Protein AF-A0A412G7D3-F1 (afdb_monomer_lite)

Secondary structure (DSSP, 8-state):
-------TTHHHHHHHHHHHHHHHHHHHHHHHHTT-HHHHHHHHHHHHHHHHHHHHSEEEEEE-TTSPEEEEETTS-EEEEE-SEEEEEEETTTTEEEEEETTEEEEEE-S-HHHHHHHHHHH-TT-EEEE--

Sequence (133 aa):
MKNFKPRKSVKRFICETLISALVLTVILGIIYYQERLWVLAMVLIFILDVLFCMFEEIKEYRIDDDGTVHVVCYLGFSKVVLKGITKVYFDPQRKALRIIAEKSDRWYPLQEPELFVDTLYEYYPDMEYENWS

Organism: NCBI:txid310298

Foldseek 3Di:
DDDDDPPPPPVVVVVVVVVVVVVVVVVLVVCVVVVVVVVNVVVVVVVVVVVVVQQVAFDDWDADPLRWIFGAGNVRDRPDIADAWAEWEADPVQCWIFTDGPPDTDIGRDPDVVVVVVVSCVNVVNHYYYYPD

Structure (mmCIF, N/CA/C/O backbone):
data_AF-A0A412G7D3-F1
#
_entry.id   AF-A0A412G7D3-F1
#
loop_
_atom_site.group_PDB
_atom_site.id
_atom_site.type_symbol
_atom_site.label_atom_id
_atom_site.label_alt_id
_atom_site.label_comp_id
_atom_site.label_asym_id
_atom_site.label_entity_id
_atom_site.label_seq_id
_atom_site.pdbx_PDB_ins_code
_atom_site.Cartn_x
_atom_site.Cartn_y
_atom_site.Cartn_z
_atom_site.occupancy
_atom_site.B_iso_or_equiv
_atom_site.auth_seq_id
_atom_site.auth_comp_id
_atom_site.auth_asym_id
_atom_site.auth_atom_id
_atom_site.pdbx_PDB_model_num
ATOM 1 N N . MET A 1 1 ? 20.059 -13.335 -2.137 1.00 33.94 1 MET A N 1
ATOM 2 C CA . MET A 1 1 ? 19.143 -13.492 -0.982 1.00 33.94 1 MET A CA 1
ATOM 3 C C . MET A 1 1 ? 19.756 -12.842 0.256 1.00 33.94 1 MET A C 1
ATOM 5 O O . MET A 1 1 ? 20.665 -13.407 0.855 1.00 33.94 1 MET A O 1
ATOM 9 N N . LYS A 1 2 ? 19.332 -11.621 0.611 1.00 42.16 2 LYS A N 1
ATOM 10 C CA . LYS A 1 2 ? 19.733 -10.981 1.875 1.00 42.16 2 LYS A CA 1
ATOM 11 C C . LYS A 1 2 ? 18.809 -11.480 2.988 1.00 42.16 2 LYS A C 1
ATOM 13 O O . LYS A 1 2 ? 17.591 -11.430 2.866 1.00 42.16 2 LYS A O 1
ATOM 18 N N . ASN A 1 3 ? 19.422 -11.998 4.047 1.00 34.88 3 ASN A N 1
ATOM 19 C CA . ASN A 1 3 ? 18.773 -12.594 5.208 1.00 34.88 3 ASN A CA 1
ATOM 20 C C . ASN A 1 3 ? 17.792 -11.619 5.880 1.00 34.88 3 ASN A C 1
ATOM 22 O O . ASN A 1 3 ? 18.212 -10.609 6.452 1.00 34.88 3 ASN A O 1
ATOM 26 N N . PHE A 1 4 ? 16.501 -11.962 5.876 1.00 43.03 4 PHE A N 1
ATOM 27 C CA . PHE A 1 4 ? 15.497 -11.338 6.735 1.00 43.03 4 PHE A CA 1
ATOM 28 C C . PHE A 1 4 ? 15.861 -11.624 8.195 1.00 43.03 4 PHE A C 1
ATOM 30 O O . PHE A 1 4 ? 15.627 -12.707 8.726 1.00 43.03 4 PHE A O 1
ATOM 37 N N . LYS A 1 5 ? 16.468 -10.641 8.861 1.00 32.25 5 LYS A N 1
ATOM 38 C CA . LYS A 1 5 ? 16.623 -10.635 10.316 1.00 32.25 5 LYS A CA 1
ATOM 39 C C . LYS A 1 5 ? 15.220 -10.442 10.908 1.00 32.25 5 LYS A C 1
ATOM 41 O O . LYS A 1 5 ? 14.656 -9.364 10.709 1.00 32.25 5 LYS A O 1
ATOM 46 N N . PRO A 1 6 ? 14.630 -11.403 11.642 1.00 39.78 6 PRO A N 1
ATOM 47 C CA . PRO A 1 6 ? 13.387 -11.133 12.348 1.00 39.78 6 PRO A CA 1
ATOM 48 C C . PRO A 1 6 ? 13.671 -10.042 13.387 1.00 39.78 6 PRO A C 1
ATOM 50 O O . PRO A 1 6 ? 14.430 -10.247 14.340 1.00 39.78 6 PRO A O 1
ATOM 53 N N . ARG A 1 7 ? 13.108 -8.842 13.181 1.00 48.84 7 ARG A N 1
ATOM 54 C CA . ARG A 1 7 ? 13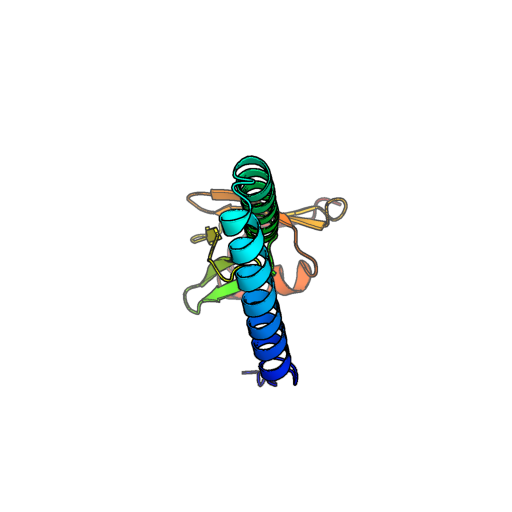.133 -7.782 14.195 1.00 48.84 7 ARG A CA 1
ATOM 55 C C . ARG A 1 7 ? 12.516 -8.350 15.473 1.00 48.84 7 ARG A C 1
ATOM 57 O O . ARG A 1 7 ? 11.461 -8.978 15.455 1.00 48.84 7 ARG A O 1
ATOM 64 N N . LYS A 1 8 ? 13.201 -8.101 16.585 1.00 38.25 8 LYS A N 1
ATOM 65 C CA . LYS A 1 8 ? 12.982 -8.583 17.960 1.00 38.25 8 LYS A CA 1
ATOM 66 C C . LYS A 1 8 ? 11.594 -8.276 18.579 1.00 38.25 8 LYS A C 1
ATOM 68 O O . LYS A 1 8 ? 11.457 -8.371 19.793 1.00 38.25 8 LYS A O 1
ATOM 73 N N . SER A 1 9 ? 10.576 -7.886 17.805 1.00 45.00 9 SER A N 1
ATOM 74 C CA . SER A 1 9 ? 9.348 -7.244 18.303 1.00 45.00 9 SER A CA 1
ATOM 75 C C . SER A 1 9 ? 8.031 -7.965 18.002 1.00 45.00 9 SER A C 1
ATOM 77 O O . SER A 1 9 ? 7.014 -7.556 18.549 1.00 45.00 9 SER A O 1
ATOM 79 N N . VAL A 1 10 ? 8.004 -9.045 17.211 1.00 43.44 10 VAL A N 1
ATOM 80 C CA . VAL A 1 10 ? 6.731 -9.716 16.849 1.00 43.44 10 VAL A CA 1
ATOM 81 C C . VAL A 1 10 ? 6.008 -10.274 18.083 1.00 43.44 10 VAL A C 1
ATOM 83 O O . VAL A 1 10 ? 4.805 -10.098 18.237 1.00 43.44 10 VAL A O 1
ATOM 86 N N . LYS A 1 11 ? 6.747 -10.874 19.026 1.00 41.00 11 LYS A N 1
ATOM 87 C CA . LYS A 1 11 ? 6.164 -11.416 20.269 1.00 41.00 11 LYS A CA 1
ATOM 88 C C . LYS A 1 11 ? 5.623 -10.328 21.204 1.00 41.00 11 LYS A C 1
ATOM 90 O O . LYS A 1 11 ? 4.641 -10.566 21.897 1.00 41.00 11 LYS A O 1
ATOM 95 N N . ARG A 1 12 ? 6.251 -9.145 21.221 1.00 45.72 12 ARG A N 1
ATOM 96 C CA . ARG A 1 12 ? 5.811 -8.005 22.045 1.00 45.72 12 ARG A CA 1
ATOM 97 C C . ARG A 1 12 ? 4.543 -7.381 21.465 1.00 45.72 12 ARG A C 1
ATOM 99 O O . ARG A 1 12 ? 3.582 -7.192 22.195 1.00 45.72 12 ARG A O 1
ATOM 106 N N . PHE A 1 13 ? 4.513 -7.222 20.142 1.00 41.59 13 PHE A N 1
ATOM 107 C CA . PHE A 1 13 ? 3.367 -6.703 19.404 1.00 41.59 13 PHE A CA 1
ATOM 108 C C . PHE A 1 13 ? 2.117 -7.582 19.563 1.00 41.59 13 PHE A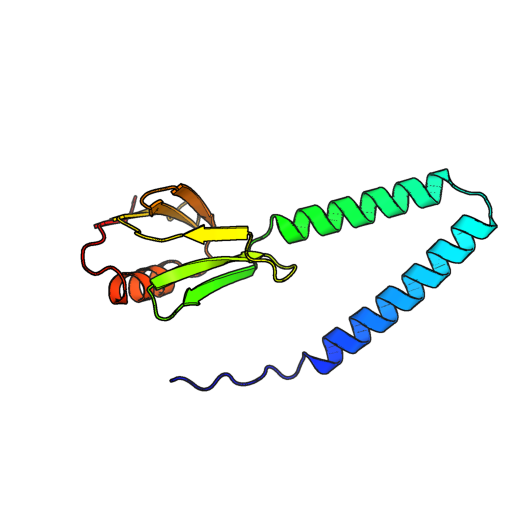 C 1
ATOM 110 O O . PHE A 1 13 ? 1.041 -7.069 19.846 1.00 41.59 13 PHE A O 1
ATOM 117 N N . ILE A 1 14 ? 2.246 -8.912 19.466 1.00 55.47 14 ILE A N 1
ATOM 118 C CA . ILE A 1 14 ? 1.112 -9.837 19.663 1.00 55.47 14 ILE A CA 1
ATOM 119 C C . ILE A 1 14 ? 0.557 -9.741 21.092 1.00 55.47 14 ILE A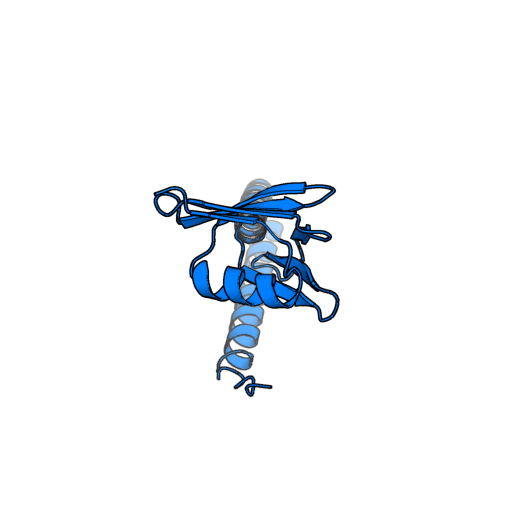 C 1
ATOM 121 O O . ILE A 1 14 ? -0.657 -9.721 21.281 1.00 55.47 14 ILE A O 1
ATOM 125 N N . CYS A 1 15 ? 1.434 -9.652 22.095 1.00 51.81 15 CYS A N 1
ATOM 126 C CA . CYS A 1 15 ? 1.027 -9.568 23.497 1.00 51.81 15 CYS A CA 1
ATOM 127 C C . CYS A 1 15 ? 0.328 -8.233 23.809 1.00 51.81 15 CYS A C 1
ATOM 129 O O . CYS A 1 15 ? -0.723 -8.218 24.441 1.00 51.81 15 CYS A O 1
ATOM 131 N N . GLU A 1 16 ? 0.860 -7.119 23.299 1.00 56.00 16 GLU A N 1
ATOM 132 C CA . GLU A 1 16 ? 0.242 -5.791 23.418 1.00 56.00 16 GLU A CA 1
ATOM 133 C C . GLU A 1 16 ? -1.118 -5.733 22.703 1.00 56.00 16 GLU A C 1
ATOM 135 O O . GLU A 1 16 ? -2.077 -5.182 23.244 1.00 56.00 16 GLU A O 1
ATOM 140 N N . THR A 1 17 ? -1.240 -6.389 21.544 1.00 64.81 17 THR A N 1
ATOM 141 C CA . THR A 1 17 ? -2.497 -6.472 20.780 1.00 64.81 17 THR A CA 1
ATOM 142 C C . THR A 1 17 ? -3.555 -7.307 21.513 1.00 64.81 17 THR A C 1
ATOM 144 O O . THR A 1 17 ? -4.715 -6.909 21.575 1.00 64.81 17 THR A O 1
ATOM 147 N N . LEU A 1 18 ? -3.170 -8.435 22.125 1.00 63.44 18 LEU A N 1
ATOM 148 C CA . LEU A 1 18 ? -4.074 -9.282 22.919 1.00 63.44 18 LEU A CA 1
ATOM 149 C C . LEU A 1 18 ? -4.564 -8.580 24.190 1.00 63.44 18 LEU A C 1
ATOM 151 O O . LEU A 1 18 ? -5.750 -8.643 24.506 1.00 63.44 18 LEU A O 1
ATOM 155 N N . ILE A 1 19 ? -3.670 -7.890 24.903 1.00 71.25 19 ILE A N 1
ATOM 156 C CA . ILE A 1 19 ? -4.031 -7.117 26.099 1.00 71.25 19 ILE A CA 1
ATOM 157 C C . ILE A 1 19 ? -4.963 -5.963 25.716 1.00 71.25 19 ILE A C 1
ATOM 159 O O . ILE A 1 19 ? -5.977 -5.750 26.378 1.00 71.25 19 ILE A O 1
ATOM 163 N N . SER A 1 20 ? -4.667 -5.260 24.620 1.00 71.00 20 SER A N 1
ATOM 164 C CA . SER A 1 20 ? -5.525 -4.192 24.102 1.00 71.00 20 SER A CA 1
ATOM 165 C C . SER A 1 20 ? -6.921 -4.709 23.731 1.00 71.00 20 SER A C 1
ATOM 167 O O . SER A 1 20 ? -7.921 -4.129 24.156 1.00 71.00 20 SER A O 1
ATOM 169 N N . ALA A 1 21 ? -7.006 -5.850 23.039 1.00 75.56 21 ALA A N 1
ATOM 170 C CA . ALA A 1 21 ? -8.276 -6.478 22.682 1.00 75.56 21 ALA A CA 1
ATOM 171 C C . ALA A 1 21 ? -9.087 -6.914 23.916 1.00 75.56 21 ALA A C 1
ATOM 173 O O . ALA A 1 21 ? -10.300 -6.707 23.960 1.00 75.56 21 ALA A O 1
ATOM 174 N N . LEU A 1 22 ? -8.433 -7.468 24.944 1.00 75.00 22 LEU A N 1
ATOM 175 C CA . LEU A 1 22 ? -9.089 -7.864 26.193 1.00 75.00 22 LEU A CA 1
ATOM 176 C C . LEU A 1 22 ? -9.696 -6.652 26.913 1.00 75.00 22 LEU A C 1
ATOM 178 O O . LEU A 1 22 ? -10.871 -6.673 27.279 1.00 75.00 22 LEU A O 1
ATOM 182 N N . VAL A 1 23 ? -8.916 -5.579 27.076 1.00 79.88 23 VAL A N 1
ATOM 183 C CA . VAL A 1 23 ? -9.374 -4.342 27.730 1.00 79.88 23 VAL A CA 1
ATOM 184 C C . VAL A 1 23 ? -10.542 -3.723 26.960 1.00 79.88 23 VAL A C 1
ATOM 186 O O . VAL A 1 23 ? -11.542 -3.342 27.567 1.00 79.88 23 VAL A O 1
ATOM 189 N N . LEU A 1 24 ? -10.466 -3.697 25.627 1.00 79.06 24 LEU A N 1
ATOM 190 C CA . LEU A 1 24 ? -11.543 -3.200 24.772 1.00 79.06 24 LEU A CA 1
ATOM 191 C C . LEU A 1 24 ? -12.828 -4.027 24.931 1.00 79.06 24 LEU A C 1
ATOM 193 O O . LEU A 1 24 ? -13.916 -3.464 25.035 1.00 79.06 24 LEU A O 1
ATOM 197 N N . THR A 1 25 ? -12.702 -5.354 25.017 1.00 78.56 25 THR A N 1
ATOM 198 C CA . THR A 1 25 ? -13.838 -6.272 25.206 1.00 78.56 25 THR A CA 1
ATOM 199 C C . THR A 1 25 ? -14.528 -6.032 26.551 1.00 78.56 25 THR A C 1
ATOM 201 O O . THR A 1 25 ? -15.756 -5.988 26.618 1.00 78.56 25 THR A O 1
ATOM 204 N N . VAL A 1 26 ? -13.756 -5.813 27.621 1.00 79.31 26 VAL A N 1
ATOM 205 C CA . VAL A 1 26 ? -14.295 -5.502 28.956 1.00 79.31 26 VAL A CA 1
ATOM 206 C C . VAL A 1 26 ? -15.029 -4.159 28.956 1.00 79.31 26 VAL A C 1
ATOM 208 O O . VAL A 1 26 ? -16.139 -4.071 29.477 1.00 79.31 26 VAL A O 1
ATOM 211 N N . ILE A 1 27 ? -14.459 -3.124 28.331 1.00 77.81 27 ILE A N 1
ATOM 212 C CA . ILE A 1 27 ? -15.096 -1.802 28.224 1.00 77.81 27 ILE A CA 1
ATOM 213 C C . ILE A 1 27 ? -16.410 -1.891 27.436 1.00 77.81 27 ILE A C 1
ATOM 215 O O . ILE A 1 27 ? -17.431 -1.374 27.891 1.00 77.81 27 ILE A O 1
ATOM 219 N N . LEU A 1 28 ? -16.417 -2.589 26.295 1.00 74.19 28 LEU A N 1
ATOM 220 C CA . LEU A 1 28 ? -17.625 -2.813 25.493 1.00 74.19 28 LEU A CA 1
ATOM 221 C C . LEU A 1 28 ? -18.702 -3.577 26.277 1.00 74.19 28 LEU A C 1
ATOM 223 O O . LEU A 1 28 ? -19.870 -3.197 26.225 1.00 74.19 28 LEU A O 1
ATOM 227 N N . GLY A 1 29 ? -18.314 -4.596 27.051 1.00 72.88 29 GLY A N 1
ATOM 228 C CA . GLY A 1 29 ? -19.225 -5.343 27.921 1.00 72.88 29 GLY A CA 1
ATOM 229 C C . GLY A 1 29 ? -19.863 -4.474 29.010 1.00 72.88 29 GLY A C 1
ATOM 230 O O . GLY A 1 29 ? -21.067 -4.567 29.242 1.00 72.88 29 GLY A O 1
ATOM 231 N N . ILE A 1 30 ? -19.091 -3.573 29.629 1.00 75.94 30 ILE A N 1
ATOM 232 C CA . ILE A 1 30 ? -19.601 -2.621 30.631 1.00 75.94 30 ILE A CA 1
ATOM 233 C C . ILE A 1 30 ? -20.574 -1.618 29.992 1.00 75.94 30 ILE A C 1
ATOM 235 O O . ILE A 1 30 ? -21.626 -1.336 30.562 1.00 75.94 30 ILE A O 1
ATOM 239 N N . ILE A 1 31 ? -20.256 -1.094 28.805 1.00 71.62 31 ILE A N 1
ATOM 240 C CA . ILE A 1 31 ? -21.122 -0.149 28.080 1.00 71.62 31 ILE A CA 1
ATOM 241 C C . ILE A 1 31 ? -22.442 -0.816 27.671 1.00 71.62 31 ILE A C 1
ATOM 243 O O . ILE A 1 31 ? -23.503 -0.204 27.812 1.00 71.62 31 ILE A O 1
ATOM 247 N N . TYR A 1 32 ? -22.378 -2.065 27.198 1.00 71.62 32 TYR A N 1
ATOM 248 C CA . TYR A 1 32 ? -23.556 -2.860 26.857 1.00 71.62 32 TYR A CA 1
ATOM 249 C C . TYR A 1 32 ? -24.437 -3.116 28.086 1.00 71.62 32 TYR A C 1
ATOM 251 O O . TYR A 1 32 ? -25.644 -2.900 28.029 1.00 71.62 32 TYR A O 1
ATOM 259 N N . TYR A 1 33 ? -23.830 -3.487 29.219 1.00 70.62 33 TYR A N 1
ATOM 260 C CA . TYR A 1 33 ? -24.545 -3.720 30.477 1.00 70.62 33 TYR A CA 1
ATOM 261 C C . TYR A 1 33 ? -25.224 -2.457 31.033 1.00 70.62 33 TYR A C 1
ATOM 263 O O . TYR A 1 33 ? -26.277 -2.546 31.653 1.00 70.62 33 TYR A O 1
ATOM 271 N N . GLN A 1 34 ? -24.657 -1.270 30.798 1.00 74.31 34 GLN A N 1
ATOM 272 C CA . GLN A 1 34 ? -25.276 0.000 31.196 1.00 74.31 34 GLN A CA 1
ATOM 273 C C . GLN A 1 34 ? -26.370 0.496 30.226 1.00 74.31 34 GLN A C 1
ATOM 275 O O . GLN A 1 34 ? -26.798 1.642 30.353 1.00 74.31 34 GLN A O 1
ATOM 280 N N . GLU A 1 35 ? -26.781 -0.312 29.237 1.00 72.06 35 GLU A N 1
ATOM 281 C CA . GLU A 1 35 ? -27.734 0.040 28.166 1.00 72.06 35 GLU A CA 1
ATOM 282 C C . GLU A 1 35 ? -27.381 1.336 27.411 1.00 72.06 35 GLU A C 1
ATOM 284 O O . GLU A 1 35 ? -28.204 1.949 26.727 1.00 72.06 35 GLU A O 1
ATOM 289 N N . ARG A 1 36 ? -26.112 1.759 27.465 1.00 76.44 36 ARG A N 1
ATOM 290 C CA . ARG A 1 36 ? -25.620 2.954 26.770 1.00 76.44 36 ARG A CA 1
ATOM 291 C C . ARG A 1 36 ? -25.301 2.628 25.314 1.00 76.44 36 ARG A C 1
ATOM 293 O O . ARG A 1 36 ? -24.183 2.838 24.847 1.00 76.44 36 ARG A O 1
ATOM 300 N N . LEU A 1 37 ? -26.305 2.145 24.584 1.00 72.94 37 LEU A N 1
ATOM 301 C CA . LEU A 1 37 ? -26.213 1.745 23.175 1.00 72.94 37 LEU A CA 1
ATOM 302 C C . LEU A 1 37 ? -25.607 2.843 22.284 1.00 72.94 37 LEU A C 1
ATOM 304 O O . LEU A 1 37 ? -24.812 2.544 21.399 1.00 72.94 37 LEU A O 1
ATOM 308 N N . TRP A 1 38 ? -25.896 4.116 22.567 1.00 72.94 38 TRP A N 1
ATOM 309 C CA . TRP A 1 38 ? -25.300 5.260 21.864 1.00 72.94 38 TRP A CA 1
ATOM 310 C C . TRP A 1 38 ? -23.780 5.363 22.041 1.00 72.94 38 TRP A C 1
ATOM 312 O O . TRP A 1 38 ? -23.068 5.696 21.096 1.00 72.94 38 TRP A O 1
ATOM 322 N N . VAL A 1 39 ? -23.265 5.045 23.232 1.00 77.50 39 VAL A N 1
ATOM 323 C CA . VAL A 1 39 ? -21.818 5.022 23.492 1.00 77.50 39 VAL A CA 1
ATOM 324 C C . VAL A 1 39 ? -21.181 3.842 22.761 1.00 77.50 39 VAL A C 1
ATOM 326 O O . VAL A 1 39 ? -20.118 3.998 22.168 1.00 77.50 39 VAL A O 1
ATOM 329 N N . LEU A 1 40 ? -21.853 2.687 22.732 1.00 77.69 40 LEU A N 1
ATOM 330 C CA . LEU A 1 40 ? -21.389 1.521 21.981 1.00 77.69 40 LEU A CA 1
ATOM 331 C C . LEU A 1 40 ? -21.310 1.819 20.475 1.00 77.69 40 LEU A C 1
ATOM 333 O O . LEU A 1 40 ? -20.308 1.493 19.845 1.00 77.69 40 LEU A O 1
ATOM 337 N N . ALA A 1 41 ? -22.311 2.509 19.920 1.00 77.94 41 ALA A N 1
ATOM 338 C CA . ALA A 1 41 ? -22.308 2.953 18.528 1.00 77.94 41 ALA A CA 1
ATOM 339 C C . ALA A 1 41 ? -21.157 3.931 18.225 1.00 77.94 41 ALA A C 1
ATOM 341 O O . ALA A 1 41 ? -20.454 3.747 17.236 1.00 77.94 41 ALA A O 1
ATOM 342 N N . MET A 1 42 ? -20.908 4.922 19.092 1.00 78.56 42 MET A N 1
ATOM 343 C CA . MET A 1 42 ? -19.787 5.867 18.940 1.00 78.56 42 MET A CA 1
ATOM 344 C C . MET A 1 42 ? -18.424 5.164 18.970 1.00 78.56 42 MET A C 1
ATOM 346 O O . MET A 1 42 ? -17.561 5.459 18.147 1.00 78.56 42 MET A O 1
ATOM 350 N N . VAL A 1 43 ? -18.237 4.205 19.883 1.00 81.94 43 VAL A N 1
ATOM 351 C CA . VAL A 1 43 ? -17.005 3.403 19.957 1.00 81.94 43 VAL A CA 1
ATOM 352 C C . VAL A 1 43 ? -16.835 2.553 18.698 1.00 81.94 43 VAL A C 1
ATOM 354 O O . VAL A 1 43 ? -15.732 2.472 18.165 1.00 81.94 43 VAL A O 1
ATOM 357 N N . LEU A 1 44 ? -17.915 1.954 18.190 1.00 81.31 44 LEU A N 1
ATOM 358 C CA . LEU A 1 44 ? -17.867 1.158 16.966 1.00 81.31 44 LEU A CA 1
ATOM 359 C C . LEU A 1 44 ? -17.489 2.013 15.748 1.00 81.31 44 LEU A C 1
ATOM 361 O O . LEU A 1 44 ? -16.634 1.608 14.966 1.00 81.31 44 LEU A O 1
ATOM 365 N N . ILE A 1 45 ? -18.080 3.207 15.619 1.00 83.44 45 ILE A N 1
ATOM 366 C CA . ILE A 1 45 ? -17.745 4.170 14.560 1.00 83.44 45 ILE A CA 1
ATOM 367 C C . ILE A 1 45 ? -16.274 4.577 14.661 1.00 83.44 45 ILE A C 1
ATOM 369 O O . ILE A 1 45 ? -15.579 4.561 13.654 1.00 83.44 45 ILE A O 1
ATOM 373 N N . PHE A 1 46 ? -15.777 4.871 15.864 1.00 81.31 46 PHE A N 1
ATOM 374 C CA . PHE A 1 46 ? -14.374 5.228 16.070 1.00 81.31 46 PHE A CA 1
ATOM 375 C C . PHE A 1 46 ? -13.413 4.094 15.682 1.00 81.31 46 PHE A C 1
ATOM 377 O O . PHE A 1 46 ? -12.404 4.332 15.025 1.00 81.31 46 PHE A O 1
ATOM 384 N N . ILE A 1 47 ? -13.729 2.846 16.042 1.00 83.56 47 ILE A N 1
ATOM 385 C CA . ILE A 1 47 ? -12.925 1.684 15.635 1.00 83.56 47 ILE A CA 1
ATOM 386 C C . ILE A 1 47 ? -12.935 1.536 14.110 1.00 83.56 47 ILE A C 1
ATOM 388 O O . ILE A 1 47 ? -11.884 1.303 13.518 1.00 83.56 47 ILE A O 1
ATOM 392 N N . LEU A 1 48 ? -14.100 1.678 13.473 1.00 82.38 48 LEU A N 1
ATOM 393 C CA . LEU A 1 48 ? -14.216 1.617 12.016 1.00 82.38 48 LEU A CA 1
ATOM 394 C C . LEU A 1 48 ? -13.411 2.727 11.334 1.00 82.38 48 LEU A C 1
ATOM 396 O O . LEU A 1 48 ? -12.735 2.443 10.353 1.00 82.38 48 LEU A O 1
ATOM 400 N N . ASP A 1 49 ? -13.429 3.944 11.874 1.00 79.94 49 ASP A N 1
ATOM 401 C CA . ASP A 1 49 ? -12.662 5.086 11.366 1.00 79.94 49 ASP A CA 1
ATOM 402 C C . ASP A 1 49 ? -11.148 4.825 11.435 1.00 79.94 49 ASP A C 1
ATOM 404 O O . ASP A 1 49 ? -10.442 4.928 10.433 1.00 79.94 49 ASP A O 1
ATOM 408 N N . VAL A 1 50 ? -10.648 4.344 12.580 1.00 79.44 50 VAL A N 1
ATOM 409 C CA . VAL A 1 50 ? -9.235 3.955 12.736 1.00 79.44 50 VAL A CA 1
ATOM 410 C C . VAL A 1 50 ? -8.851 2.819 11.782 1.00 79.44 50 VAL A C 1
ATOM 412 O O . VAL A 1 50 ? -7.779 2.854 11.174 1.00 79.44 50 VAL A O 1
ATOM 415 N N . LEU A 1 51 ? -9.713 1.809 11.626 1.00 78.75 51 LEU A N 1
ATOM 416 C CA . LEU A 1 51 ? -9.486 0.715 10.678 1.00 78.75 51 LEU A CA 1
ATOM 417 C C . LEU A 1 51 ? -9.458 1.217 9.232 1.00 78.75 51 LEU A C 1
ATOM 419 O O . LEU A 1 51 ? -8.627 0.751 8.453 1.00 78.75 51 LEU A O 1
ATOM 423 N N . PHE A 1 52 ? -10.323 2.168 8.879 1.00 75.50 52 PHE A N 1
ATOM 424 C CA . PHE A 1 52 ? -10.359 2.768 7.550 1.00 75.50 52 PHE A CA 1
ATOM 425 C C . PHE A 1 52 ? -9.076 3.555 7.268 1.00 75.50 52 PHE A C 1
ATOM 427 O O . PHE A 1 52 ? -8.439 3.322 6.243 1.00 75.50 52 PHE A O 1
ATOM 434 N N . CYS A 1 53 ? -8.613 4.366 8.223 1.00 74.38 53 CYS A N 1
ATOM 435 C CA . CYS A 1 53 ? -7.323 5.057 8.142 1.00 74.38 53 CYS A CA 1
ATOM 436 C C . CYS A 1 53 ? -6.156 4.077 7.921 1.00 74.38 53 CYS A C 1
ATOM 438 O O . CYS A 1 53 ? -5.356 4.260 7.004 1.00 74.38 53 CYS A O 1
ATOM 440 N N . MET A 1 54 ? -6.089 2.982 8.689 1.00 72.00 54 MET A N 1
ATOM 441 C CA . MET A 1 54 ? -5.041 1.962 8.513 1.00 72.00 54 MET A CA 1
ATOM 442 C C . MET A 1 54 ? -5.168 1.158 7.208 1.00 72.00 54 MET A C 1
ATOM 444 O O . MET A 1 54 ? -4.184 0.590 6.727 1.00 72.00 54 MET A O 1
ATOM 448 N N . PHE A 1 55 ? -6.368 1.063 6.634 1.00 71.62 55 PHE A N 1
ATOM 449 C CA . PHE A 1 55 ? -6.576 0.460 5.319 1.00 71.62 55 PHE A CA 1
ATOM 450 C C . PHE A 1 55 ? -6.136 1.395 4.187 1.00 71.62 55 PHE A C 1
ATOM 452 O O . PHE A 1 55 ? -5.609 0.944 3.163 1.00 71.62 55 PHE A O 1
ATOM 459 N N . GLU A 1 56 ? -6.352 2.699 4.348 1.00 69.38 56 GLU A N 1
ATOM 460 C CA . GLU A 1 56 ? -5.919 3.689 3.373 1.00 69.38 56 GLU A CA 1
ATOM 461 C C . GLU A 1 56 ? -4.401 3.819 3.328 1.00 69.38 56 GLU A C 1
ATOM 463 O O . GLU A 1 56 ? -3.842 3.900 2.226 1.00 69.38 56 GLU A O 1
ATOM 468 N N . GLU A 1 57 ? -3.760 3.770 4.494 1.00 74.06 57 GLU A N 1
ATOM 469 C CA . GLU A 1 57 ? -2.325 3.940 4.649 1.00 74.06 57 GLU A CA 1
ATOM 470 C C . GLU A 1 57 ? -1.539 2.742 4.093 1.00 74.06 57 GLU A C 1
ATOM 472 O O . GLU A 1 57 ? -1.775 1.572 4.419 1.00 74.06 57 GLU A O 1
ATOM 477 N N . ILE A 1 58 ? -0.584 3.041 3.212 1.00 74.69 58 ILE A N 1
ATOM 478 C CA . ILE A 1 58 ? 0.261 2.036 2.570 1.00 74.69 58 ILE A CA 1
ATOM 479 C C . ILE A 1 58 ? 1.417 1.708 3.507 1.00 74.69 58 ILE A C 1
ATOM 481 O O . ILE A 1 58 ? 2.175 2.590 3.902 1.00 74.69 58 ILE A O 1
ATOM 485 N N . LYS A 1 59 ? 1.564 0.425 3.834 1.00 73.12 59 LYS A N 1
ATOM 486 C CA . LYS A 1 59 ? 2.627 -0.069 4.707 1.00 73.12 59 LYS A CA 1
ATOM 487 C C . LYS A 1 59 ? 3.854 -0.494 3.920 1.00 73.12 59 LYS A C 1
ATOM 489 O O . LYS A 1 59 ? 4.968 -0.143 4.292 1.00 73.12 59 LYS A O 1
ATOM 494 N N . GLU A 1 60 ? 3.659 -1.296 2.877 1.00 77.94 60 GLU A N 1
ATOM 495 C CA . GLU A 1 60 ? 4.762 -1.844 2.091 1.00 77.94 60 GLU A CA 1
ATOM 496 C C . GLU A 1 60 ? 4.337 -2.179 0.662 1.00 77.94 60 GLU A C 1
ATOM 498 O O . GLU A 1 60 ? 3.166 -2.427 0.376 1.00 77.94 60 GLU A O 1
ATOM 503 N N . TYR A 1 61 ? 5.323 -2.216 -0.226 1.00 79.75 61 TYR A N 1
ATOM 504 C CA . TYR A 1 61 ? 5.183 -2.698 -1.592 1.00 79.75 61 TYR A CA 1
ATOM 505 C C . TYR A 1 61 ? 5.913 -4.033 -1.665 1.00 79.75 61 TYR A C 1
ATOM 507 O O . TYR A 1 61 ? 7.087 -4.117 -1.304 1.00 79.75 61 TYR A O 1
ATOM 515 N N . ARG A 1 62 ? 5.217 -5.088 -2.082 1.00 79.94 62 ARG A N 1
ATOM 516 C CA . ARG A 1 62 ? 5.818 -6.397 -2.346 1.00 79.94 62 ARG A CA 1
ATOM 517 C C . ARG A 1 62 ? 5.857 -6.620 -3.842 1.00 79.94 62 ARG A C 1
ATOM 519 O O . ARG A 1 62 ? 4.886 -6.309 -4.519 1.00 79.94 62 ARG A O 1
ATOM 526 N N . ILE A 1 63 ? 6.965 -7.146 -4.333 1.00 81.12 63 ILE A N 1
ATOM 527 C CA . ILE A 1 63 ? 7.122 -7.541 -5.728 1.00 81.12 63 ILE A CA 1
ATOM 528 C C . ILE A 1 63 ? 7.322 -9.052 -5.704 1.00 81.12 63 ILE A C 1
ATOM 530 O O . ILE A 1 63 ? 8.228 -9.526 -5.018 1.00 81.12 63 ILE A O 1
ATOM 534 N N . ASP A 1 64 ? 6.432 -9.784 -6.367 1.00 81.75 64 ASP A N 1
ATOM 535 C CA . ASP A 1 64 ? 6.549 -11.232 -6.532 1.00 81.75 64 ASP A CA 1
ATOM 536 C C . ASP A 1 64 ? 7.542 -11.568 -7.656 1.00 81.75 64 ASP A C 1
ATOM 538 O O . ASP A 1 64 ? 7.846 -10.731 -8.507 1.00 81.75 64 ASP A O 1
ATOM 542 N N . ASP A 1 65 ? 8.026 -12.813 -7.684 1.00 77.88 65 ASP A N 1
ATOM 543 C CA . ASP A 1 65 ? 9.036 -13.282 -8.648 1.00 77.88 65 ASP A CA 1
ATOM 544 C C . ASP A 1 65 ? 8.575 -13.183 -10.121 1.00 77.88 65 ASP A C 1
ATOM 546 O O . ASP A 1 65 ? 9.398 -13.213 -11.034 1.00 77.88 65 ASP A O 1
ATOM 550 N N . ASP A 1 66 ? 7.265 -13.062 -10.372 1.00 77.25 66 ASP A N 1
ATOM 551 C CA . ASP A 1 66 ? 6.687 -12.856 -11.708 1.00 77.25 66 ASP A CA 1
ATOM 552 C C . ASP A 1 66 ? 6.563 -11.370 -12.104 1.00 77.25 66 ASP A C 1
ATOM 554 O O . ASP A 1 66 ? 5.972 -11.054 -13.140 1.00 77.25 66 ASP A O 1
ATOM 558 N N . GLY A 1 67 ? 7.090 -10.457 -11.280 1.00 72.00 67 GLY A N 1
ATOM 559 C CA . GLY A 1 67 ? 7.019 -9.011 -11.479 1.00 72.00 67 GLY A CA 1
ATOM 560 C C . GLY A 1 67 ? 5.677 -8.390 -11.079 1.00 72.00 67 GLY A C 1
ATOM 561 O O . GLY A 1 67 ? 5.409 -7.234 -11.422 1.00 72.00 67 GLY A O 1
ATOM 562 N N . THR A 1 68 ? 4.802 -9.124 -10.385 1.00 81.81 68 THR A N 1
ATOM 563 C CA . THR A 1 68 ? 3.543 -8.575 -9.870 1.00 81.81 68 THR A CA 1
ATOM 564 C C . THR A 1 68 ? 3.800 -7.719 -8.633 1.00 81.81 68 THR A C 1
ATOM 566 O O . THR A 1 68 ? 4.380 -8.176 -7.650 1.00 81.81 68 THR A O 1
ATOM 569 N N . VAL A 1 69 ? 3.332 -6.469 -8.651 1.00 81.50 69 VAL A N 1
ATOM 570 C CA . VAL A 1 69 ? 3.481 -5.553 -7.515 1.00 81.50 69 VAL A CA 1
ATOM 571 C C . VAL A 1 69 ? 2.207 -5.537 -6.682 1.00 81.50 69 VAL A C 1
ATOM 573 O O . VAL A 1 69 ? 1.141 -5.121 -7.137 1.00 81.50 69 VAL A O 1
ATOM 576 N N . HIS A 1 70 ? 2.338 -5.919 -5.421 1.00 80.94 70 HIS A N 1
ATOM 577 C CA . HIS A 1 70 ? 1.309 -5.851 -4.402 1.00 80.94 70 HIS A CA 1
ATOM 578 C C . HIS A 1 70 ? 1.526 -4.638 -3.503 1.00 80.94 70 HIS A C 1
ATOM 580 O O . HIS A 1 70 ? 2.513 -4.542 -2.775 1.00 80.94 70 HIS A O 1
ATOM 586 N N . VAL A 1 71 ? 0.553 -3.734 -3.488 1.00 80.31 71 VAL A N 1
ATOM 587 C CA . VAL A 1 71 ? 0.519 -2.611 -2.547 1.00 80.31 71 VAL A CA 1
ATOM 588 C C . VAL A 1 71 ? -0.191 -3.076 -1.283 1.00 80.31 71 VAL A C 1
ATOM 590 O O . VAL A 1 71 ? -1.390 -3.346 -1.324 1.00 80.31 71 VAL A O 1
ATOM 593 N N . VAL A 1 72 ? 0.526 -3.213 -0.172 1.00 76.12 72 VAL A N 1
ATOM 594 C CA . VAL A 1 72 ? 0.013 -3.771 1.086 1.00 76.12 72 VAL A CA 1
ATOM 595 C C . VAL A 1 72 ? -0.255 -2.646 2.086 1.00 76.12 72 VAL A C 1
ATOM 597 O O . VAL A 1 72 ? 0.616 -1.817 2.352 1.00 76.12 72 VAL A O 1
ATOM 600 N N . CYS A 1 73 ? -1.460 -2.608 2.656 1.00 77.88 73 CYS A N 1
ATOM 601 C CA . CYS A 1 73 ? -1.824 -1.637 3.694 1.00 77.88 73 CYS A CA 1
ATOM 602 C C . CYS A 1 73 ? -1.401 -2.094 5.100 1.00 77.88 73 CYS A C 1
ATOM 604 O O . CYS A 1 73 ? -0.948 -3.228 5.297 1.00 77.88 73 CYS A O 1
ATOM 606 N N . TYR A 1 74 ? -1.561 -1.234 6.111 1.00 70.00 74 TYR A N 1
ATOM 607 C CA . TYR A 1 74 ? -1.153 -1.554 7.487 1.00 70.00 74 TYR A CA 1
ATOM 608 C C . TYR A 1 74 ? -1.866 -2.766 8.089 1.00 70.00 74 TYR A C 1
ATOM 610 O O . TYR A 1 74 ? -1.270 -3.491 8.892 1.00 70.00 74 TYR A O 1
ATOM 618 N N . LEU A 1 75 ? -3.084 -3.048 7.625 1.00 68.19 75 LEU A N 1
ATOM 619 C CA . LEU A 1 75 ? -3.856 -4.234 7.999 1.00 68.19 75 LEU A CA 1
ATOM 620 C C . LEU A 1 75 ? -3.336 -5.542 7.371 1.00 68.19 75 LEU A C 1
ATOM 622 O O . LEU A 1 75 ? -3.837 -6.613 7.698 1.00 68.19 75 LEU A O 1
ATOM 626 N N . GLY A 1 76 ? -2.330 -5.485 6.492 1.00 66.62 76 GLY A N 1
ATOM 627 C CA . GLY A 1 76 ? -1.744 -6.661 5.840 1.00 66.62 76 GLY A CA 1
ATOM 628 C C . GLY A 1 76 ? -2.512 -7.157 4.612 1.00 66.62 76 GLY A C 1
ATOM 629 O O . GLY A 1 76 ? -2.140 -8.181 4.042 1.00 66.62 76 GLY A O 1
ATOM 630 N N . PHE A 1 77 ? -3.550 -6.438 4.177 1.00 69.62 77 PHE A N 1
ATOM 631 C CA . PHE A 1 77 ? -4.263 -6.731 2.936 1.00 69.62 77 PHE A CA 1
ATOM 632 C C . PHE A 1 77 ? -3.559 -6.095 1.736 1.00 69.62 77 PHE A C 1
ATOM 634 O O . PHE A 1 77 ? -3.098 -4.953 1.800 1.00 69.62 77 PHE A O 1
ATOM 641 N N . SER A 1 78 ? -3.510 -6.823 0.618 1.00 71.06 78 SER A N 1
ATOM 642 C CA . SER A 1 78 ? -3.105 -6.248 -0.666 1.00 71.06 78 SER A CA 1
ATOM 643 C C . SER A 1 78 ? -4.249 -5.381 -1.194 1.00 71.06 78 SER A C 1
ATOM 645 O O . SER A 1 78 ? -5.327 -5.879 -1.509 1.00 71.06 78 SER A O 1
ATOM 647 N N . LYS A 1 79 ? -4.022 -4.067 -1.236 1.00 72.62 79 LYS A N 1
ATOM 648 C CA . LYS A 1 79 ? -4.976 -3.049 -1.687 1.00 72.62 79 LYS A CA 1
ATOM 649 C C . LYS A 1 79 ? -5.072 -3.007 -3.209 1.00 72.62 79 LYS A C 1
ATOM 651 O O . LYS A 1 79 ? -6.156 -2.807 -3.749 1.00 72.62 79 LYS A O 1
ATOM 656 N N . VAL A 1 80 ? -3.940 -3.157 -3.899 1.00 76.88 80 VAL A N 1
ATOM 657 C CA . VAL A 1 80 ? -3.864 -3.140 -5.365 1.00 76.88 80 VAL A CA 1
ATOM 658 C C . VAL A 1 80 ? -2.794 -4.114 -5.835 1.00 76.88 80 VAL A C 1
ATOM 660 O O . VAL A 1 80 ? -1.729 -4.207 -5.225 1.00 76.88 80 VAL A O 1
ATOM 663 N N . VAL A 1 81 ? -3.097 -4.794 -6.936 1.00 81.12 81 VAL A N 1
ATOM 664 C CA . VAL A 1 81 ? -2.177 -5.649 -7.680 1.00 81.12 81 VAL A CA 1
ATOM 665 C C . VAL A 1 81 ? -1.901 -4.972 -9.020 1.00 81.12 81 VAL A C 1
ATOM 667 O O . VAL A 1 81 ? -2.837 -4.719 -9.780 1.00 81.12 81 VAL A O 1
ATOM 670 N N . LEU A 1 82 ? -0.642 -4.638 -9.286 1.00 81.69 82 LEU A N 1
ATOM 671 C CA . LEU A 1 82 ? -0.190 -4.020 -10.532 1.00 81.69 82 LEU A CA 1
ATOM 672 C C . LEU A 1 82 ? 0.593 -5.057 -11.335 1.00 81.69 82 LEU A C 1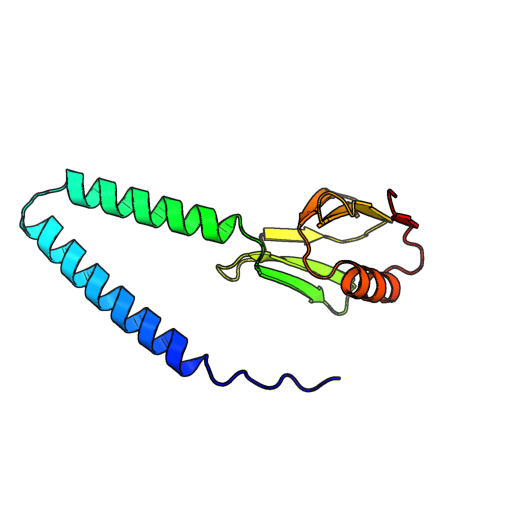
ATOM 674 O O . LEU A 1 82 ? 1.475 -5.727 -10.797 1.00 81.69 82 LEU A O 1
ATOM 678 N N . LYS A 1 83 ? 0.275 -5.176 -12.623 1.00 83.00 83 LYS A N 1
ATOM 679 C CA . LYS A 1 83 ? 0.945 -6.083 -13.557 1.00 83.00 83 LYS A CA 1
ATOM 680 C C . LYS A 1 83 ? 1.033 -5.432 -14.931 1.00 83.00 83 LYS A C 1
ATOM 682 O O . LYS A 1 83 ? 0.103 -4.721 -15.310 1.00 83.00 83 LYS A O 1
ATOM 687 N N . GLY A 1 84 ? 2.128 -5.676 -15.650 1.00 82.19 84 GLY A N 1
ATOM 688 C CA . GLY A 1 84 ? 2.358 -5.067 -16.963 1.00 82.19 84 GLY A CA 1
ATOM 689 C C . GLY A 1 84 ? 2.606 -3.566 -16.837 1.00 82.19 84 GLY A C 1
ATOM 690 O O . GLY A 1 84 ? 1.866 -2.763 -17.401 1.00 82.19 84 GLY A O 1
ATOM 691 N N . ILE A 1 85 ? 3.582 -3.187 -16.008 1.00 84.06 85 ILE A N 1
ATOM 692 C CA . ILE A 1 85 ? 3.939 -1.784 -15.783 1.00 84.06 85 ILE A CA 1
ATOM 693 C C . ILE A 1 85 ? 4.688 -1.278 -17.014 1.00 84.06 85 ILE A C 1
ATOM 695 O O . ILE A 1 85 ? 5.683 -1.866 -17.424 1.00 84.06 85 ILE A O 1
ATOM 699 N N . THR A 1 86 ? 4.195 -0.193 -17.607 1.00 83.56 86 THR A N 1
ATOM 700 C CA . THR A 1 86 ? 4.748 0.375 -18.843 1.00 83.56 86 THR A CA 1
ATOM 701 C C . THR A 1 86 ? 5.516 1.663 -18.594 1.00 83.56 86 THR A C 1
ATOM 703 O O . THR A 1 86 ? 6.532 1.902 -19.240 1.00 83.56 86 THR A O 1
ATOM 706 N N . LYS A 1 87 ? 5.028 2.516 -17.681 1.00 85.25 87 LYS A N 1
ATOM 707 C CA . LYS A 1 87 ? 5.644 3.817 -17.384 1.00 85.25 87 LYS A CA 1
ATOM 708 C C . LYS A 1 87 ? 5.557 4.141 -15.903 1.00 85.25 87 LYS A C 1
ATOM 710 O O . LYS A 1 87 ? 4.523 3.900 -15.276 1.00 85.25 87 LYS A O 1
ATOM 715 N N . VAL A 1 88 ? 6.610 4.742 -15.367 1.00 85.19 88 VAL A N 1
ATOM 716 C CA . VAL A 1 88 ? 6.655 5.233 -13.990 1.00 85.19 88 VAL A CA 1
ATOM 717 C C . VAL A 1 88 ? 7.155 6.669 -13.976 1.00 85.19 88 VAL A C 1
ATOM 719 O O . VAL A 1 88 ? 8.204 6.978 -14.532 1.00 85.19 88 VAL A O 1
ATOM 722 N N . TYR A 1 89 ? 6.406 7.542 -13.308 1.00 84.81 89 TYR A N 1
ATOM 723 C CA . TYR A 1 89 ? 6.787 8.937 -13.109 1.00 84.81 89 TYR A CA 1
ATOM 724 C C . TYR A 1 89 ? 7.088 9.178 -11.645 1.00 84.81 89 TYR A C 1
ATOM 726 O O . TYR A 1 89 ? 6.287 8.802 -10.784 1.00 84.81 89 TYR A O 1
ATOM 734 N N . PHE A 1 90 ? 8.202 9.840 -11.362 1.00 82.94 90 PHE A N 1
ATOM 735 C CA . PHE A 1 90 ? 8.527 10.272 -10.012 1.00 82.94 90 PHE A CA 1
ATOM 736 C C . PHE A 1 90 ? 8.271 11.764 -9.835 1.00 82.94 90 PHE A C 1
ATOM 738 O O . PHE A 1 90 ? 8.785 12.577 -10.597 1.00 82.94 90 PHE A O 1
ATOM 745 N N . ASP A 1 91 ? 7.474 12.104 -8.818 1.00 81.62 91 ASP A N 1
ATOM 746 C CA . ASP A 1 91 ? 7.267 13.478 -8.363 1.00 81.62 91 ASP A CA 1
ATOM 747 C C . ASP A 1 91 ? 8.000 13.680 -7.015 1.00 81.62 91 ASP A C 1
ATOM 749 O O . ASP A 1 91 ? 7.526 13.204 -5.968 1.00 81.62 91 ASP A O 1
ATOM 753 N N . PRO A 1 92 ? 9.148 14.386 -7.009 1.00 75.62 92 PRO A N 1
ATOM 754 C CA . PRO A 1 92 ? 9.936 14.647 -5.811 1.00 75.62 92 PRO A CA 1
ATOM 755 C C . PRO A 1 92 ? 9.249 15.613 -4.837 1.00 75.62 92 PRO A C 1
ATOM 757 O O . PRO A 1 92 ? 9.504 15.531 -3.633 1.00 75.62 92 PRO A O 1
ATOM 760 N N . GLN A 1 93 ? 8.351 16.492 -5.303 1.00 78.00 93 GLN A N 1
ATOM 761 C CA . GLN A 1 93 ? 7.608 17.402 -4.423 1.00 78.00 93 GLN A CA 1
ATOM 762 C C . GLN A 1 93 ? 6.567 16.643 -3.600 1.00 78.00 93 GLN A C 1
ATOM 764 O O . GLN A 1 93 ? 6.383 16.916 -2.412 1.00 78.00 93 GLN A O 1
ATOM 769 N N . ARG A 1 94 ? 5.900 15.662 -4.219 1.00 73.62 94 ARG A N 1
ATOM 770 C CA . ARG A 1 94 ? 4.873 14.835 -3.565 1.00 73.62 94 ARG A CA 1
ATOM 771 C C . ARG A 1 94 ? 5.428 13.586 -2.887 1.00 73.62 94 ARG A C 1
ATOM 773 O O . ARG A 1 94 ? 4.688 12.946 -2.142 1.00 73.62 94 ARG A O 1
ATOM 780 N N . LYS A 1 95 ? 6.696 13.232 -3.140 1.00 78.19 95 LYS A N 1
ATOM 781 C CA . LYS A 1 95 ? 7.303 11.945 -2.742 1.00 78.19 95 LYS A CA 1
ATOM 782 C C . LYS A 1 95 ? 6.404 10.768 -3.134 1.00 78.19 95 LYS A C 1
ATOM 784 O O . LYS A 1 95 ? 6.101 9.880 -2.335 1.00 78.19 95 LYS A O 1
ATOM 789 N N . ALA A 1 96 ? 5.912 10.815 -4.366 1.00 82.56 96 ALA A N 1
ATOM 790 C CA . ALA A 1 96 ? 4.967 9.843 -4.885 1.00 82.56 96 ALA A CA 1
ATOM 791 C C . ALA A 1 96 ? 5.388 9.391 -6.281 1.00 82.56 96 ALA A C 1
ATOM 793 O O . ALA A 1 96 ? 5.904 10.176 -7.076 1.00 82.56 96 ALA A O 1
ATOM 794 N N . LEU A 1 97 ? 5.132 8.119 -6.573 1.00 83.50 97 LEU A N 1
ATOM 795 C CA . LEU A 1 97 ? 5.289 7.542 -7.898 1.00 83.50 97 LEU A CA 1
ATOM 796 C C . LEU A 1 97 ? 3.925 7.431 -8.564 1.00 83.50 97 LEU A C 1
ATOM 798 O O . LEU A 1 97 ? 2.986 6.889 -7.982 1.00 83.50 97 LEU A O 1
ATOM 802 N N . ARG A 1 98 ? 3.809 7.899 -9.800 1.00 86.00 98 ARG A N 1
ATOM 803 C CA . ARG A 1 98 ? 2.693 7.533 -10.667 1.00 86.00 98 ARG A CA 1
ATOM 804 C C . ARG A 1 98 ? 3.086 6.283 -11.428 1.00 86.00 98 ARG A C 1
ATOM 806 O O . ARG A 1 98 ? 4.031 6.320 -12.208 1.00 86.00 98 ARG A O 1
ATOM 813 N N . ILE A 1 99 ? 2.363 5.195 -11.208 1.00 85.62 99 ILE A N 1
ATOM 814 C CA . ILE A 1 99 ? 2.613 3.928 -11.891 1.00 85.62 99 ILE A CA 1
ATOM 815 C C . ILE A 1 99 ? 1.503 3.725 -12.916 1.00 85.62 99 ILE A C 1
ATOM 817 O O . ILE A 1 99 ? 0.323 3.669 -12.553 1.00 85.62 99 ILE A O 1
ATOM 821 N N . ILE A 1 100 ? 1.894 3.626 -14.187 1.00 84.81 100 ILE A N 1
ATOM 822 C CA . ILE A 1 100 ? 1.012 3.288 -15.302 1.00 84.81 100 ILE A CA 1
ATOM 823 C C . ILE A 1 100 ? 1.280 1.838 -15.692 1.00 84.81 100 ILE A C 1
ATOM 825 O O . ILE A 1 100 ? 2.380 1.476 -16.110 1.00 84.81 100 ILE A O 1
ATOM 829 N N . ALA A 1 101 ? 0.246 1.022 -15.556 1.00 86.25 101 ALA A N 1
ATOM 830 C CA . ALA A 1 101 ? 0.203 -0.365 -15.978 1.00 86.25 101 ALA A CA 1
ATOM 831 C C . ALA A 1 101 ? -1.022 -0.596 -16.871 1.00 86.25 101 ALA A C 1
ATOM 833 O O . ALA A 1 101 ? -1.935 0.232 -16.896 1.00 86.25 101 ALA A O 1
ATOM 834 N N . GLU A 1 102 ? -1.085 -1.740 -17.553 1.00 81.81 102 GLU A N 1
ATOM 83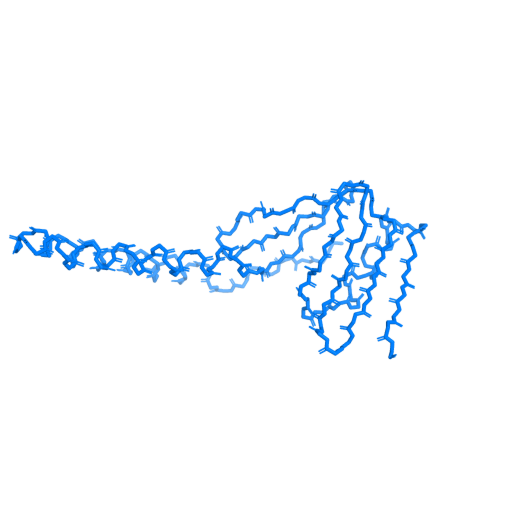5 C CA . GLU A 1 102 ? -2.139 -2.057 -18.537 1.00 81.81 102 GLU A CA 1
ATOM 836 C C . GLU A 1 102 ? -3.575 -1.762 -18.065 1.00 81.81 102 GLU A C 1
ATOM 838 O O . GLU A 1 102 ? -4.431 -1.378 -18.862 1.00 81.81 102 GLU A O 1
ATOM 843 N N . LYS A 1 103 ? -3.857 -1.954 -16.770 1.00 80.81 103 LYS A N 1
ATOM 844 C CA . LYS A 1 103 ? -5.197 -1.785 -16.179 1.00 80.81 103 LYS A CA 1
ATOM 845 C C . LYS A 1 103 ? -5.263 -0.736 -15.070 1.00 80.81 103 LYS A C 1
ATOM 847 O O . LYS A 1 103 ? -6.282 -0.645 -14.384 1.00 80.81 103 LYS A O 1
ATOM 852 N N . SER A 1 104 ? -4.201 0.032 -14.846 1.00 79.31 104 SER A N 1
ATOM 853 C CA . SER A 1 104 ? -4.156 0.977 -13.729 1.00 79.31 104 SER A CA 1
ATOM 854 C C . SER A 1 104 ? -3.257 2.169 -14.006 1.00 79.31 104 SER A C 1
ATOM 856 O O . SER A 1 104 ? -2.108 2.002 -14.392 1.00 79.31 104 SER A O 1
ATOM 858 N N . ASP A 1 105 ? -3.751 3.355 -13.682 1.00 86.69 105 ASP A N 1
ATOM 859 C CA . ASP A 1 105 ? -2.976 4.592 -13.648 1.00 86.69 105 ASP A CA 1
ATOM 860 C C . ASP A 1 105 ? -3.274 5.287 -12.319 1.00 86.69 105 ASP A C 1
ATOM 862 O O . ASP A 1 105 ? -4.389 5.775 -12.099 1.00 86.69 105 ASP A O 1
ATOM 866 N N . ARG A 1 106 ? -2.327 5.223 -11.377 1.00 83.50 106 ARG A N 1
ATOM 867 C CA . ARG A 1 106 ? -2.506 5.768 -10.024 1.00 83.50 106 ARG A CA 1
ATOM 868 C C . ARG A 1 106 ? -1.210 6.296 -9.430 1.00 83.50 106 ARG A C 1
ATOM 870 O O . ARG A 1 106 ? -0.115 5.853 -9.764 1.00 83.50 106 ARG A O 1
ATOM 877 N N . TRP A 1 107 ? -1.388 7.220 -8.491 1.00 82.69 107 TRP A N 1
ATOM 878 C CA . TRP A 1 107 ? -0.335 7.749 -7.637 1.00 82.69 107 TRP A CA 1
ATOM 879 C C . TRP A 1 107 ? -0.181 6.912 -6.370 1.00 82.69 107 TRP A C 1
ATOM 881 O O . TRP A 1 107 ? -1.167 6.551 -5.724 1.00 82.69 107 TRP A O 1
ATOM 891 N N . TYR A 1 108 ? 1.070 6.662 -6.010 1.00 81.81 108 TYR A N 1
ATOM 892 C CA . TYR A 1 108 ? 1.485 5.825 -4.900 1.00 81.81 108 TYR A CA 1
ATOM 893 C C . TYR A 1 108 ? 2.507 6.581 -4.044 1.00 81.81 108 TYR A C 1
ATOM 895 O O . TYR A 1 108 ? 3.606 6.863 -4.525 1.00 81.81 108 TYR A O 1
ATOM 903 N N . PRO A 1 109 ? 2.171 6.955 -2.796 1.00 77.12 109 PRO A N 1
ATOM 904 C CA . PRO A 1 109 ? 3.131 7.575 -1.890 1.00 77.12 109 PRO A CA 1
ATOM 905 C C . PRO A 1 109 ? 4.220 6.569 -1.510 1.00 77.12 109 PRO A C 1
ATOM 907 O O . PRO A 1 109 ? 3.919 5.430 -1.139 1.00 77.12 109 PRO A O 1
ATOM 910 N N . LEU A 1 110 ? 5.484 6.982 -1.588 1.00 74.50 110 LEU A N 1
ATOM 911 C CA . LEU A 1 110 ? 6.612 6.090 -1.343 1.00 74.50 110 LEU A CA 1
ATOM 912 C C . LEU A 1 110 ? 7.745 6.823 -0.619 1.00 74.50 110 LEU A C 1
ATOM 914 O O . LEU A 1 110 ? 8.158 7.906 -1.024 1.00 74.50 110 LEU A O 1
ATOM 918 N N . GLN A 1 111 ? 8.249 6.227 0.466 1.00 66.25 111 GLN A N 1
ATOM 919 C CA . GLN A 1 111 ? 9.333 6.824 1.255 1.00 66.25 111 GLN A CA 1
ATOM 920 C C . GLN A 1 111 ? 10.701 6.692 0.573 1.00 66.25 111 GLN A C 1
ATOM 922 O O . GLN A 1 111 ? 11.493 7.627 0.640 1.00 66.25 111 GLN A O 1
ATOM 927 N N . GLU A 1 112 ? 10.958 5.565 -0.100 1.00 70.56 112 GLU A N 1
ATOM 928 C CA . GLU A 1 112 ? 12.224 5.257 -0.784 1.00 70.56 112 GLU A CA 1
ATOM 929 C C . GLU A 1 112 ? 11.965 4.915 -2.266 1.00 70.56 112 GLU A C 1
ATOM 931 O O . GLU A 1 112 ? 11.948 3.743 -2.646 1.00 70.56 112 GLU A O 1
ATOM 936 N N . PRO A 1 113 ? 11.696 5.927 -3.110 1.00 72.56 113 PRO A N 1
ATOM 937 C CA . PRO A 1 113 ? 11.289 5.724 -4.498 1.00 72.56 113 PRO A CA 1
ATOM 938 C C . PRO A 1 113 ? 12.382 5.168 -5.405 1.00 72.56 113 PRO A C 1
ATOM 940 O O . PRO A 1 113 ? 12.084 4.337 -6.255 1.00 72.56 113 PRO A O 1
ATOM 943 N N . GLU A 1 114 ? 13.634 5.558 -5.189 1.00 70.69 114 GLU A N 1
ATOM 944 C CA . GLU A 1 114 ? 14.763 5.163 -6.039 1.00 70.69 114 GLU A CA 1
ATOM 945 C C . GLU A 1 114 ? 15.004 3.646 -6.002 1.00 70.69 114 GLU A C 1
ATOM 947 O O . GLU A 1 114 ? 14.987 2.991 -7.039 1.00 70.69 114 GLU A O 1
ATOM 952 N N . LEU A 1 115 ? 15.092 3.058 -4.801 1.00 76.81 115 LEU A N 1
ATOM 953 C CA . LEU A 1 115 ? 15.312 1.615 -4.630 1.00 76.81 115 LEU A CA 1
ATOM 954 C C . LEU A 1 115 ? 14.180 0.774 -5.245 1.00 76.81 115 LEU A C 1
ATOM 956 O O . LEU A 1 115 ? 14.401 -0.322 -5.765 1.00 76.81 115 LEU A O 1
ATOM 960 N N . PHE A 1 116 ? 12.950 1.278 -5.162 1.00 79.94 116 PHE A N 1
ATOM 961 C CA . PHE A 1 116 ? 11.781 0.600 -5.704 1.00 79.94 116 PHE A CA 1
ATOM 962 C C . PHE A 1 116 ? 11.757 0.636 -7.235 1.00 79.94 116 PHE A C 1
ATOM 964 O O . PHE A 1 116 ? 11.446 -0.378 -7.856 1.00 79.94 116 PHE A O 1
ATOM 971 N N . VAL A 1 117 ? 12.119 1.772 -7.838 1.00 79.88 117 VAL A N 1
ATOM 972 C CA . VAL A 1 117 ? 12.235 1.916 -9.296 1.00 79.88 117 VAL A CA 1
ATOM 973 C C . VAL A 1 117 ? 13.354 1.030 -9.844 1.00 79.88 117 VAL A C 1
ATOM 975 O O . VAL A 1 117 ? 13.129 0.332 -10.829 1.00 79.88 117 VAL A O 1
ATOM 978 N N . ASP A 1 118 ? 14.509 0.975 -9.175 1.00 81.88 118 ASP A N 1
ATOM 979 C CA . ASP A 1 118 ? 15.611 0.082 -9.562 1.00 81.88 118 ASP A CA 1
ATOM 980 C C . ASP A 1 118 ? 15.171 -1.387 -9.555 1.00 81.88 118 ASP A C 1
ATOM 982 O O . ASP A 1 118 ? 15.429 -2.130 -10.499 1.00 81.88 118 ASP A O 1
ATOM 986 N N . THR A 1 119 ? 14.440 -1.796 -8.513 1.00 81.69 119 THR A N 1
ATOM 987 C CA . THR A 1 119 ? 13.906 -3.163 -8.418 1.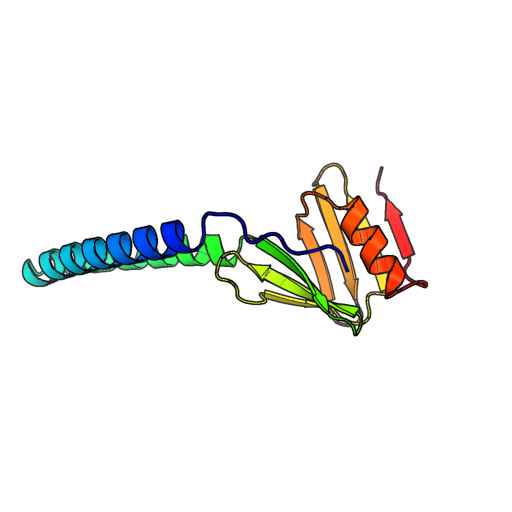00 81.69 119 THR A CA 1
ATOM 988 C C . THR A 1 119 ? 12.877 -3.430 -9.519 1.00 81.69 119 THR A C 1
ATOM 990 O O . THR A 1 119 ? 12.860 -4.510 -10.095 1.00 81.69 119 THR A O 1
ATOM 993 N N . LEU A 1 120 ? 12.025 -2.456 -9.852 1.00 81.88 120 LEU A N 1
ATOM 994 C CA . LEU A 1 120 ? 11.055 -2.570 -10.946 1.00 81.88 120 LEU A CA 1
ATOM 995 C C . LEU A 1 120 ? 11.720 -2.751 -12.311 1.00 81.88 120 LEU A C 1
ATOM 997 O O . LEU A 1 120 ? 11.227 -3.539 -13.117 1.00 81.88 120 LEU A O 1
ATOM 1001 N N . TYR A 1 121 ? 12.839 -2.067 -12.548 1.00 81.88 121 TYR A N 1
ATOM 1002 C CA . TYR A 1 121 ? 13.619 -2.193 -13.776 1.00 81.88 121 TYR A CA 1
ATOM 1003 C C . TYR A 1 121 ? 14.182 -3.601 -13.998 1.00 81.88 121 TYR A C 1
ATOM 1005 O O . TYR A 1 121 ? 14.321 -4.018 -15.147 1.00 81.88 121 TYR A O 1
ATOM 1013 N N . GLU A 1 122 ? 14.453 -4.361 -12.930 1.00 82.88 122 GLU A N 1
ATOM 1014 C CA . GLU A 1 122 ? 14.865 -5.768 -13.049 1.00 82.88 122 GLU A CA 1
ATOM 1015 C C . GLU A 1 122 ? 13.760 -6.647 -13.664 1.00 82.88 122 GLU A C 1
ATOM 1017 O O . GLU A 1 122 ? 14.064 -7.590 -14.395 1.00 82.88 122 GLU A O 1
ATOM 1022 N N . TYR A 1 123 ? 12.485 -6.329 -13.408 1.00 82.12 123 TYR A N 1
ATOM 1023 C CA . TYR A 1 123 ? 11.332 -7.090 -13.911 1.00 82.12 123 TYR A CA 1
ATOM 1024 C C . TYR A 1 123 ? 10.741 -6.518 -15.207 1.00 82.12 123 TYR A C 1
ATOM 1026 O O . TYR A 1 123 ? 10.205 -7.271 -16.020 1.00 82.12 123 TYR A O 1
ATOM 1034 N N . TYR A 1 124 ? 10.841 -5.203 -15.414 1.00 82.56 124 TYR A N 1
ATOM 1035 C CA . TYR A 1 124 ? 10.330 -4.493 -16.588 1.00 82.56 124 TYR A CA 1
ATOM 1036 C C . TYR A 1 124 ? 11.441 -3.627 -17.207 1.00 82.56 124 TYR A C 1
ATOM 1038 O O . TYR A 1 124 ? 11.445 -2.407 -17.031 1.00 82.56 124 TYR A O 1
ATOM 1046 N N . PRO A 1 125 ? 12.394 -4.227 -17.944 1.00 78.44 125 PRO A N 1
ATOM 1047 C CA . PRO A 1 125 ? 13.541 -3.500 -18.493 1.00 78.44 125 PRO A CA 1
ATOM 1048 C C . PRO A 1 125 ? 13.142 -2.455 -19.545 1.00 78.44 125 PRO A C 1
ATOM 1050 O O . PRO A 1 125 ? 13.818 -1.440 -19.690 1.00 78.44 125 PRO A O 1
ATOM 1053 N N . ASP A 1 126 ? 12.023 -2.677 -20.240 1.00 82.62 126 ASP A N 1
ATOM 1054 C CA . ASP A 1 126 ? 11.490 -1.779 -21.272 1.00 82.62 126 ASP A CA 1
ATOM 1055 C C . ASP A 1 126 ? 10.612 -0.646 -20.696 1.00 82.62 126 ASP A C 1
ATOM 1057 O O . ASP A 1 126 ? 9.987 0.107 -21.444 1.00 82.62 126 ASP A O 1
ATOM 1061 N N . MET A 1 127 ? 10.521 -0.531 -19.367 1.00 84.31 127 MET A N 1
ATOM 1062 C CA . MET A 1 127 ? 9.718 0.488 -18.693 1.00 84.31 127 MET A CA 1
ATOM 1063 C C . MET A 1 127 ? 10.326 1.886 -18.869 1.00 84.31 127 MET A C 1
ATOM 1065 O O . MET A 1 127 ? 11.505 2.118 -18.595 1.00 84.31 127 MET A O 1
ATOM 1069 N N . GLU A 1 128 ? 9.502 2.862 -19.249 1.00 83.62 128 GLU A N 1
ATOM 1070 C CA . GLU A 1 128 ? 9.929 4.264 -19.262 1.00 83.62 128 GLU A CA 1
ATOM 1071 C C . GLU A 1 128 ? 9.881 4.852 -17.843 1.00 83.62 128 GLU A C 1
ATOM 1073 O O . GLU A 1 128 ? 8.841 4.804 -17.179 1.00 83.62 128 GLU A O 1
ATOM 1078 N N . TYR A 1 129 ? 10.990 5.442 -17.394 1.00 82.25 129 TYR A N 1
ATOM 1079 C CA . TYR A 1 129 ? 11.072 6.196 -16.144 1.00 82.25 129 TYR A CA 1
ATOM 1080 C C . TYR A 1 129 ? 11.347 7.665 -16.433 1.00 82.25 129 TYR A C 1
ATOM 1082 O O . TYR A 1 129 ? 12.336 8.005 -17.084 1.00 82.25 129 TYR A O 1
ATOM 1090 N N . GLU A 1 130 ? 10.484 8.538 -15.922 1.00 80.94 130 GLU A N 1
ATOM 1091 C CA . GLU A 1 130 ? 10.648 9.983 -16.042 1.00 80.94 130 GLU A CA 1
ATOM 1092 C C . GLU A 1 130 ? 10.603 10.635 -14.658 1.00 80.94 130 GLU A C 1
ATOM 1094 O O . GLU A 1 130 ? 9.687 10.413 -13.862 1.00 80.94 130 GLU A O 1
ATOM 1099 N N . ASN A 1 131 ? 11.616 11.447 -14.365 1.00 75.69 131 ASN A N 1
ATOM 1100 C CA . ASN A 1 131 ? 11.690 12.217 -13.132 1.00 75.69 131 ASN A CA 1
ATOM 1101 C C . ASN A 1 131 ? 11.182 13.635 -13.409 1.00 75.69 131 ASN A C 1
ATOM 1103 O O . ASN A 1 131 ? 11.803 14.372 -14.177 1.00 75.69 131 ASN A O 1
ATOM 1107 N N . TRP A 1 132 ? 10.051 14.008 -12.811 1.00 67.62 132 TRP A N 1
ATOM 1108 C CA . TRP A 1 132 ? 9.517 15.363 -12.910 1.00 67.62 132 TRP A CA 1
ATOM 1109 C C . TRP A 1 132 ? 10.279 16.267 -11.939 1.00 67.62 132 TRP A C 1
ATOM 1111 O O . TRP A 1 132 ? 9.901 16.413 -10.782 1.00 67.62 132 TRP A O 1
ATOM 1121 N N . SER A 1 133 ? 11.391 16.831 -12.411 1.00 56.66 133 SER A N 1
ATOM 1122 C CA . SER A 1 133 ? 12.179 17.844 -11.696 1.00 56.66 133 SER A CA 1
ATOM 1123 C C . SER A 1 133 ? 11.472 19.193 -11.626 1.00 56.66 133 SER A C 1
ATOM 1125 O O . SER A 1 133 ? 11.016 19.643 -12.704 1.00 56.66 133 SER A O 1
#

Radius of gyration: 20.39 Å; chains: 1; bounding box: 48×31×52 Å

pLDDT: mean 73.58, std 12.56, range [32.25, 86.69]